Protein AF-A0A377UV80-F1 (afdb_monomer_lite)

Secondary structure (DSSP,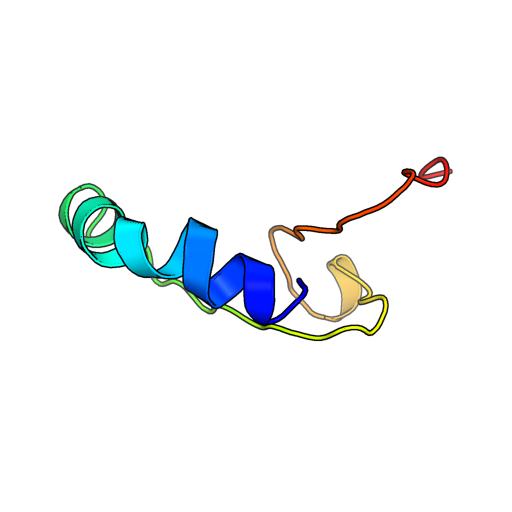 8-state):
--HHHIIIIIGGGHHHHHHH-TT--------SSPP-TTTTT-S-----SPPPP--

Organism: Klebsiella pneumoniae (NCBI:txid573)

Radius of gyration: 12.91 Å; chains: 1; bounding box: 26×27×32 Å

Structure (mmCIF, N/CA/C/O backbone):
data_AF-A0A377UV80-F1
#
_entry.id   AF-A0A377UV80-F1
#
loop_
_atom_site.group_PDB
_atom_site.id
_atom_site.type_symbol
_atom_site.label_atom_id
_atom_site.label_alt_id
_atom_site.label_comp_id
_atom_site.label_asym_id
_atom_site.label_entity_id
_atom_site.label_seq_id
_atom_site.pdbx_PDB_ins_code
_atom_site.Cartn_x
_atom_site.Cartn_y
_atom_site.Cartn_z
_atom_site.occupancy
_atom_site.B_iso_or_equiv
_atom_site.auth_seq_id
_atom_site.auth_comp_id
_atom_site.auth_asym_id
_atom_site.auth_atom_id
_atom_site.pdbx_PDB_model_num
ATOM 1 N N . MET A 1 1 ? 4.896 0.063 -4.771 1.00 83.94 1 MET A N 1
ATOM 2 C CA . MET A 1 1 ? 4.584 1.511 -4.839 1.00 83.94 1 MET A CA 1
ATOM 3 C C . MET A 1 1 ? 5.773 2.318 -4.324 1.00 83.94 1 MET A C 1
ATOM 5 O O . MET A 1 1 ? 6.298 1.922 -3.287 1.00 83.94 1 MET A O 1
ATOM 9 N N . PRO A 1 2 ? 6.178 3.429 -4.972 1.00 84.31 2 PRO A N 1
ATOM 10 C CA . PRO A 1 2 ? 7.280 4.278 -4.500 1.00 84.31 2 PRO A CA 1
ATOM 11 C C . PRO A 1 2 ? 7.004 4.930 -3.134 1.00 84.31 2 PRO A C 1
ATOM 13 O O . PRO A 1 2 ? 5.901 5.427 -2.889 1.00 84.31 2 PRO A O 1
ATOM 16 N N . VAL A 1 3 ? 8.019 5.004 -2.265 1.00 88.00 3 VAL A N 1
ATOM 17 C CA . VAL A 1 3 ? 7.881 5.479 -0.866 1.00 88.00 3 VAL A CA 1
ATOM 18 C C . VAL A 1 3 ? 7.375 6.918 -0.779 1.00 88.00 3 VAL A C 1
ATOM 20 O O . VAL A 1 3 ? 6.541 7.244 0.069 1.00 88.00 3 VAL A O 1
ATOM 23 N N . GLY A 1 4 ? 7.855 7.793 -1.666 1.00 89.81 4 GLY A N 1
ATOM 24 C CA . GLY A 1 4 ? 7.441 9.197 -1.690 1.00 89.81 4 GLY A CA 1
ATOM 25 C C . GLY A 1 4 ? 5.954 9.370 -2.000 1.00 89.81 4 GLY A C 1
ATOM 26 O O . GLY A 1 4 ? 5.302 10.226 -1.403 1.00 89.81 4 GLY A O 1
ATOM 27 N N . PHE A 1 5 ? 5.411 8.524 -2.878 1.00 89.56 5 PHE A N 1
ATOM 28 C CA . PHE A 1 5 ? 3.988 8.529 -3.203 1.00 89.56 5 PHE A CA 1
ATOM 29 C C . PHE A 1 5 ? 3.163 8.028 -2.017 1.00 89.56 5 PHE A C 1
ATOM 31 O O . PHE A 1 5 ? 2.226 8.704 -1.604 1.00 89.56 5 PHE A O 1
ATOM 38 N N . ALA A 1 6 ? 3.568 6.909 -1.402 1.00 91.75 6 ALA A N 1
ATOM 39 C CA . ALA A 1 6 ? 2.907 6.363 -0.217 1.00 91.75 6 ALA A CA 1
ATOM 40 C C . ALA A 1 6 ? 2.742 7.428 0.880 1.00 91.75 6 ALA A C 1
ATOM 42 O O . ALA A 1 6 ? 1.636 7.689 1.348 1.00 91.75 6 ALA A O 1
ATOM 43 N N . LYS A 1 7 ? 3.845 8.104 1.230 1.00 93.00 7 LYS A N 1
ATOM 44 C CA . LYS A 1 7 ? 3.883 9.100 2.309 1.00 93.00 7 LYS A CA 1
ATOM 45 C C . LYS A 1 7 ? 3.079 1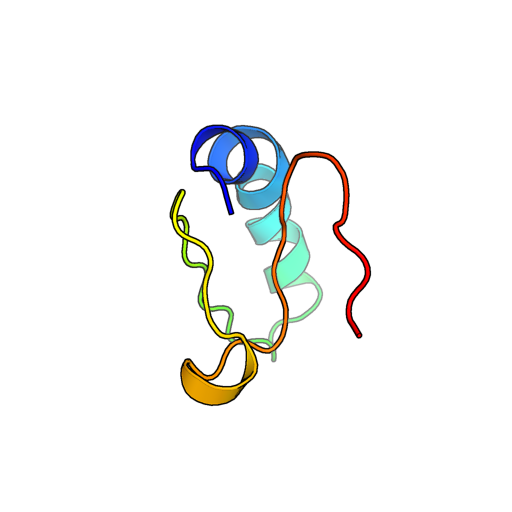0.362 2.020 1.00 93.00 7 LYS A C 1
ATOM 47 O O . LYS A 1 7 ? 2.501 10.917 2.946 1.00 93.00 7 LYS A O 1
ATOM 52 N N . LYS A 1 8 ? 3.078 10.842 0.774 1.00 93.94 8 LYS A N 1
ATOM 53 C CA . LYS A 1 8 ? 2.460 12.131 0.424 1.00 93.94 8 LYS A CA 1
ATOM 54 C C . LYS A 1 8 ? 1.008 12.008 -0.023 1.00 93.94 8 LYS A C 1
ATOM 56 O O . LYS A 1 8 ? 0.256 12.951 0.173 1.00 93.94 8 LYS A O 1
ATOM 61 N N . MET A 1 9 ? 0.638 10.879 -0.625 1.00 92.38 9 MET A N 1
ATOM 62 C CA . MET A 1 9 ? -0.649 10.716 -1.307 1.00 92.38 9 MET A CA 1
ATOM 63 C C . MET A 1 9 ? -1.557 9.674 -0.663 1.00 92.38 9 MET A C 1
ATOM 65 O O . MET A 1 9 ? -2.764 9.775 -0.818 1.00 92.38 9 MET A O 1
ATOM 69 N N . VAL A 1 10 ? -1.012 8.665 0.025 1.00 93.56 10 VAL A N 1
ATOM 70 C CA . VAL A 1 10 ? -1.826 7.558 0.560 1.00 93.56 10 VAL A CA 1
ATOM 71 C C . VAL A 1 10 ? -1.983 7.674 2.070 1.00 93.56 10 VAL A C 1
ATOM 73 O O . VAL A 1 10 ? -3.098 7.824 2.562 1.00 93.56 10 VAL A O 1
ATOM 76 N N . ILE A 1 11 ? -0.867 7.682 2.805 1.00 95.38 11 ILE A N 1
ATOM 77 C CA . ILE A 1 11 ? -0.849 7.685 4.276 1.00 95.38 11 ILE A CA 1
ATOM 78 C C . ILE A 1 11 ? -1.717 8.797 4.896 1.00 95.38 11 ILE A C 1
ATOM 80 O O . ILE A 1 11 ? -2.455 8.480 5.828 1.00 95.38 11 ILE A O 1
ATOM 84 N N . PRO A 1 12 ? -1.720 10.055 4.402 1.00 97.44 12 PRO A N 1
ATOM 85 C CA . PRO A 1 12 ? -2.530 11.118 5.004 1.00 97.44 12 PRO A CA 1
ATOM 86 C C . PRO A 1 12 ? -4.043 10.858 4.981 1.00 97.44 12 PRO A C 1
ATOM 88 O O . PRO A 1 12 ? -4.763 11.399 5.815 1.00 97.44 12 PRO A O 1
ATOM 91 N N . HIS A 1 13 ? -4.528 10.029 4.052 1.00 96.44 13 HIS A N 1
ATOM 92 C CA . HIS A 1 13 ? -5.953 9.731 3.881 1.00 96.44 13 HIS A CA 1
ATOM 93 C C . HIS A 1 13 ? -6.373 8.387 4.500 1.00 96.44 13 HIS A C 1
ATOM 95 O O . HIS A 1 13 ? -7.570 8.124 4.629 1.00 96.44 13 HIS A O 1
ATOM 101 N N . LEU A 1 14 ? -5.414 7.550 4.920 1.00 95.56 14 LEU A N 1
ATOM 102 C CA . LEU A 1 14 ? -5.694 6.245 5.529 1.00 95.56 14 LEU A CA 1
ATOM 103 C C . LEU A 1 14 ? -6.554 6.318 6.795 1.00 95.56 14 LEU A C 1
ATOM 105 O O . LEU A 1 14 ? -7.461 5.496 6.902 1.00 95.56 14 LEU A O 1
ATOM 109 N N . PRO A 1 15 ? -6.346 7.261 7.738 1.00 96.38 15 PRO A N 1
ATOM 110 C CA . PRO A 1 15 ? -7.160 7.298 8.950 1.00 96.38 15 PRO A CA 1
ATOM 111 C C . PRO A 1 15 ? -8.652 7.444 8.641 1.00 96.38 15 PRO A C 1
ATOM 113 O O . PRO A 1 15 ? -9.464 6.687 9.162 1.00 96.38 15 PRO A O 1
ATOM 116 N N . THR A 1 16 ? -9.007 8.364 7.740 1.00 97.94 16 THR A N 1
ATOM 117 C CA . THR A 1 16 ? -10.397 8.570 7.316 1.00 97.94 16 THR A CA 1
ATOM 118 C C . THR A 1 16 ? -10.952 7.341 6.604 1.00 97.94 16 THR A C 1
ATOM 120 O O . THR A 1 16 ? -12.076 6.931 6.879 1.00 97.94 16 THR A O 1
ATOM 123 N N . PHE A 1 17 ? -10.162 6.722 5.722 1.00 97.38 17 PHE A N 1
ATOM 124 C CA . PHE A 1 17 ? -10.571 5.513 5.009 1.00 97.38 17 PHE A CA 1
ATOM 125 C C . PHE A 1 17 ? -10.859 4.347 5.968 1.00 97.38 17 PHE A C 1
ATOM 127 O O . PHE A 1 17 ? -11.923 3.741 5.890 1.00 97.38 17 PHE A O 1
ATOM 134 N N . LEU A 1 18 ? -9.957 4.069 6.912 1.00 97.19 18 LEU A N 1
ATOM 135 C CA . LEU A 1 18 ? -10.121 2.976 7.878 1.00 97.19 18 LEU A CA 1
ATOM 136 C C . LEU A 1 18 ? -11.270 3.237 8.862 1.00 97.19 18 LEU A C 1
ATOM 138 O O . LEU A 1 18 ? -11.947 2.301 9.273 1.00 97.19 18 LEU A O 1
ATOM 142 N N . GLN A 1 19 ? -11.540 4.501 9.209 1.00 97.56 19 GLN A N 1
ATOM 143 C CA 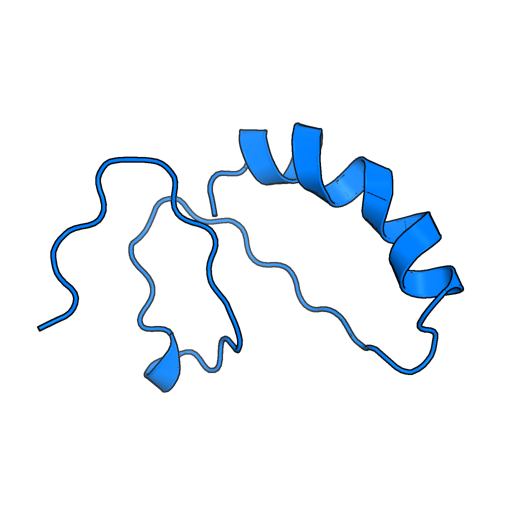. GLN A 1 19 ? -12.725 4.860 9.998 1.00 97.56 19 GLN A CA 1
ATOM 144 C C . GLN A 1 19 ? -14.027 4.624 9.228 1.00 97.56 19 GLN A C 1
ATOM 146 O O . GLN A 1 19 ? -15.007 4.159 9.806 1.00 97.56 19 GLN A O 1
ATOM 151 N N . GLN A 1 20 ? -14.048 4.942 7.932 1.00 98.38 20 GLN A N 1
ATOM 152 C CA . GLN A 1 20 ? -15.216 4.735 7.078 1.00 98.38 20 GLN A CA 1
ATOM 153 C C . GLN A 1 20 ? -15.466 3.246 6.790 1.00 98.38 20 GLN A C 1
ATOM 155 O O . GLN A 1 20 ? -16.618 2.839 6.639 1.00 98.38 20 GLN A O 1
ATOM 160 N N . TYR A 1 21 ? -14.406 2.434 6.749 1.00 97.75 21 TYR A N 1
ATOM 161 C CA . TYR A 1 21 ? -14.461 1.006 6.434 1.00 97.75 21 TYR A CA 1
ATOM 162 C C . TYR A 1 21 ? -13.752 0.156 7.507 1.00 97.75 21 TYR A C 1
ATOM 164 O O . TYR A 1 21 ? -12.696 -0.419 7.244 1.00 97.75 21 TYR A O 1
ATOM 172 N N . PRO A 1 22 ? -14.335 0.017 8.713 1.00 96.38 22 PRO A N 1
ATOM 173 C CA . PRO A 1 22 ? -13.675 -0.623 9.856 1.00 96.38 22 PRO A CA 1
ATOM 174 C C . PRO A 1 22 ? -13.459 -2.138 9.710 1.00 96.38 22 PRO A C 1
ATOM 176 O O . PRO A 1 22 ? -12.728 -2.726 10.497 1.00 96.38 22 PRO A O 1
ATOM 179 N N . GLY A 1 23 ? -14.101 -2.782 8.731 1.00 97.56 23 GLY A N 1
ATOM 180 C CA . GLY A 1 23 ? -13.904 -4.204 8.432 1.00 97.56 23 GLY A CA 1
ATOM 181 C C . GLY A 1 23 ? -12.726 -4.496 7.499 1.00 97.56 23 GLY A C 1
ATOM 182 O O . GLY A 1 23 ? -12.495 -5.658 7.183 1.00 97.56 23 GLY A O 1
ATOM 183 N N . ILE A 1 24 ? -12.023 -3.467 7.015 1.00 95.62 24 ILE A N 1
ATOM 184 C CA . ILE A 1 24 ? -10.861 -3.635 6.142 1.00 95.62 24 ILE 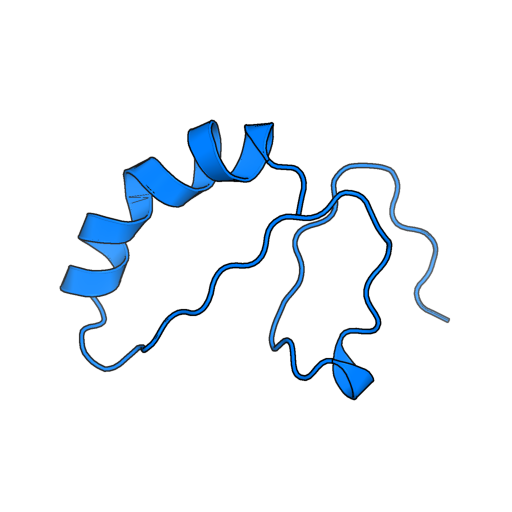A CA 1
ATOM 185 C C . ILE A 1 24 ? -9.598 -3.708 6.998 1.00 95.62 24 ILE A C 1
ATOM 187 O O . ILE A 1 24 ? -9.236 -2.742 7.669 1.00 95.62 24 ILE A O 1
ATOM 191 N N . GLU A 1 25 ? -8.886 -4.827 6.901 1.00 94.25 25 GLU A N 1
ATOM 192 C CA . GLU A 1 25 ? -7.484 -4.916 7.304 1.00 94.25 25 GLU A CA 1
ATOM 193 C C . GLU A 1 25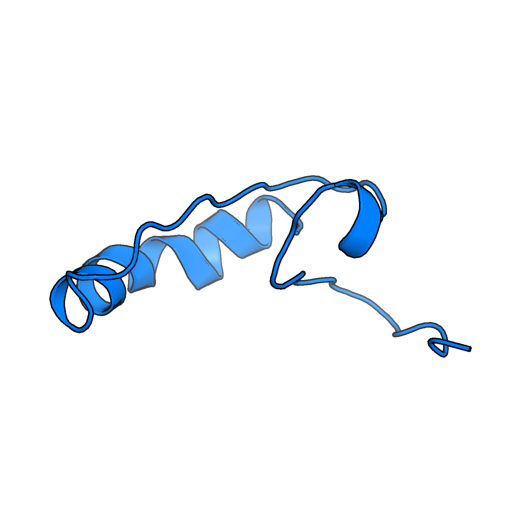 ? -6.606 -4.554 6.105 1.00 94.25 25 GLU A C 1
ATOM 195 O O . GLU A 1 25 ? -6.767 -5.100 5.014 1.00 94.25 25 GLU A O 1
ATOM 200 N N . LEU A 1 26 ? -5.707 -3.586 6.286 1.00 92.94 26 LEU A N 1
ATOM 201 C CA . LEU A 1 26 ? -4.882 -3.056 5.205 1.00 92.94 26 LEU A CA 1
ATOM 202 C C . LEU A 1 26 ? -3.403 -3.319 5.479 1.00 92.94 26 LEU A C 1
ATOM 204 O O . LEU A 1 26 ? -2.827 -2.742 6.403 1.00 92.94 26 LEU A O 1
ATOM 208 N N . GLU A 1 27 ? -2.770 -4.101 4.608 1.00 92.88 27 GLU A N 1
ATOM 209 C CA . GLU A 1 27 ? -1.315 -4.202 4.527 1.00 92.88 27 GLU A CA 1
ATOM 210 C C . GLU A 1 27 ? -0.798 -3.349 3.366 1.00 92.88 27 GLU A C 1
ATOM 212 O O . GLU A 1 27 ? -1.253 -3.458 2.226 1.00 92.88 27 GLU A O 1
ATOM 217 N N . LEU A 1 28 ? 0.159 -2.464 3.650 1.00 91.56 28 LEU A N 1
ATOM 218 C CA . LEU A 1 28 ? 0.659 -1.509 2.671 1.00 91.56 28 LEU A CA 1
ATOM 219 C C . LEU A 1 28 ? 2.171 -1.639 2.514 1.00 91.56 28 LEU A C 1
ATOM 221 O O . LEU A 1 28 ? 2.944 -1.219 3.373 1.00 91.56 28 LEU A O 1
ATOM 225 N N . SER A 1 29 ? 2.590 -2.189 1.374 1.00 89.56 29 SER A N 1
ATOM 226 C CA . SER A 1 29 ? 4.001 -2.374 1.036 1.00 89.56 29 SER A CA 1
ATOM 227 C C . SER A 1 29 ? 4.489 -1.328 0.036 1.00 89.56 29 SER A C 1
ATOM 229 O O . SER A 1 29 ? 3.855 -1.033 -0.985 1.00 89.56 29 SER A O 1
ATOM 231 N N . SER A 1 30 ? 5.658 -0.754 0.318 1.00 88.69 30 SER A N 1
ATOM 232 C CA . SER A 1 30 ? 6.308 0.220 -0.549 1.00 88.69 30 SER A CA 1
ATOM 233 C C . SER A 1 30 ? 7.683 -0.279 -0.972 1.00 88.69 30 SER A C 1
ATOM 235 O O . SER A 1 30 ? 8.539 -0.587 -0.149 1.00 88.69 30 SER A O 1
ATOM 237 N N . SER A 1 31 ? 7.870 -0.375 -2.284 1.00 83.50 31 SER A N 1
ATOM 238 C CA . SER A 1 31 ? 9.079 -0.872 -2.926 1.00 83.50 31 SER A CA 1
ATOM 239 C C . SER A 1 31 ? 9.173 -0.311 -4.343 1.00 83.50 31 SER A C 1
ATOM 241 O O . SER A 1 31 ? 8.137 -0.078 -4.986 1.00 83.50 31 SER A O 1
ATOM 243 N N . ASP A 1 32 ? 10.410 -0.129 -4.806 1.00 80.88 32 ASP A N 1
ATOM 244 C CA . ASP A 1 32 ? 10.753 0.297 -6.167 1.00 80.88 32 ASP A CA 1
ATOM 245 C C . ASP A 1 32 ? 10.918 -0.892 -7.132 1.00 80.88 32 ASP A C 1
ATOM 247 O O . ASP A 1 32 ? 11.095 -0.698 -8.335 1.00 80.88 32 ASP A O 1
ATOM 251 N N . ARG A 1 33 ? 10.836 -2.136 -6.636 1.00 80.69 33 ARG A N 1
ATOM 252 C CA . ARG A 1 33 ? 10.870 -3.334 -7.486 1.00 80.69 33 ARG A CA 1
ATOM 253 C C . ARG A 1 33 ? 9.521 -3.589 -8.153 1.00 80.69 33 ARG A C 1
ATOM 255 O O . ARG A 1 33 ? 8.463 -3.277 -7.603 1.00 80.69 33 ARG A O 1
ATOM 262 N N . LEU A 1 34 ? 9.561 -4.229 -9.320 1.00 79.19 34 LEU A N 1
ATOM 263 C CA . LEU A 1 34 ? 8.374 -4.862 -9.883 1.00 79.19 34 LEU A CA 1
ATOM 264 C C . LEU A 1 34 ? 8.018 -6.075 -9.018 1.00 79.19 34 LEU A C 1
ATOM 266 O O . LEU A 1 34 ? 8.864 -6.936 -8.786 1.00 79.19 34 LEU A O 1
ATOM 270 N N . VAL A 1 35 ? 6.779 -6.103 -8.531 1.00 82.31 35 VAL A N 1
ATOM 271 C CA . VAL A 1 35 ? 6.221 -7.221 -7.761 1.00 82.31 35 VAL A CA 1
ATOM 272 C C . VAL A 1 35 ? 5.293 -8.048 -8.640 1.00 82.31 35 VAL A C 1
ATOM 274 O O . VAL A 1 35 ? 4.574 -7.491 -9.485 1.00 82.31 35 VAL A O 1
ATOM 277 N N . ASP A 1 36 ? 5.322 -9.360 -8.432 1.00 84.19 36 ASP A N 1
ATOM 278 C CA . ASP A 1 36 ? 4.354 -10.289 -9.007 1.00 84.19 36 ASP A CA 1
ATOM 279 C C . ASP A 1 36 ? 3.108 -10.288 -8.119 1.00 84.19 36 ASP A C 1
ATOM 281 O O . ASP A 1 36 ? 3.109 -10.824 -7.016 1.00 84.19 36 ASP A O 1
ATOM 285 N N . VAL A 1 37 ? 2.053 -9.630 -8.596 1.00 84.75 37 VAL A N 1
ATOM 286 C CA . VAL A 1 37 ? 0.831 -9.368 -7.822 1.00 84.75 37 VAL A CA 1
ATOM 287 C C . VAL A 1 37 ? 0.173 -10.671 -7.366 1.00 84.75 37 VAL A C 1
ATOM 289 O O . VAL A 1 37 ? -0.228 -10.785 -6.214 1.00 84.75 37 VAL A O 1
ATOM 292 N N . ILE A 1 38 ? 0.137 -11.675 -8.247 1.00 85.62 38 ILE A N 1
ATOM 293 C CA . ILE A 1 38 ? -0.536 -12.949 -7.986 1.00 85.62 38 ILE A CA 1
ATOM 294 C C . ILE A 1 38 ? 0.311 -13.808 -7.052 1.00 85.62 38 ILE A C 1
ATOM 296 O O . ILE A 1 38 ? -0.195 -14.325 -6.059 1.00 85.62 38 ILE A O 1
ATOM 300 N N . ARG A 1 39 ? 1.605 -13.972 -7.353 1.00 88.75 39 ARG A N 1
ATOM 301 C CA . ARG A 1 39 ? 2.472 -14.849 -6.551 1.00 88.75 39 ARG A CA 1
ATOM 302 C C . ARG A 1 39 ? 2.764 -14.295 -5.164 1.00 88.75 39 ARG A C 1
ATOM 304 O O . ARG A 1 39 ? 2.970 -15.078 -4.245 1.00 88.75 39 ARG A O 1
ATOM 311 N N . GLU A 1 40 ? 2.817 -12.974 -5.022 1.00 86.31 40 GLU A N 1
ATOM 312 C CA . GLU A 1 40 ? 3.126 -12.313 -3.751 1.00 86.31 40 GLU A CA 1
ATOM 313 C C . GLU A 1 40 ? 1.866 -11.979 -2.931 1.00 86.31 40 GLU A C 1
ATOM 315 O O . GLU A 1 40 ? 1.994 -11.439 -1.838 1.00 86.31 40 GLU A O 1
ATOM 320 N N . GLY A 1 41 ? 0.666 -12.326 -3.420 1.00 88.19 41 GLY A N 1
ATOM 321 C CA . GLY A 1 41 ? -0.586 -12.187 -2.668 1.00 88.19 41 GLY A CA 1
ATOM 322 C C . GLY A 1 41 ? -1.081 -10.747 -2.524 1.00 88.19 41 GLY A C 1
ATOM 323 O O . GLY A 1 41 ? -1.773 -10.434 -1.563 1.00 88.19 41 GLY A O 1
ATOM 324 N N . PHE A 1 42 ? -0.718 -9.860 -3.453 1.00 90.81 42 PHE A N 1
ATOM 325 C CA . PHE A 1 42 ? -1.231 -8.493 -3.461 1.00 90.81 42 PHE A CA 1
ATOM 326 C C . PHE A 1 42 ? -2.583 -8.433 -4.170 1.00 90.81 42 PHE A C 1
ATOM 328 O O . PHE A 1 42 ? -2.714 -8.896 -5.298 1.00 90.81 42 PHE A O 1
ATOM 335 N N . ASP A 1 43 ? -3.555 -7.748 -3.572 1.00 89.25 43 ASP A N 1
ATOM 336 C CA . ASP A 1 43 ? -4.834 -7.479 -4.243 1.00 89.25 43 ASP A CA 1
ATOM 337 C C . ASP A 1 43 ? -4.721 -6.341 -5.266 1.00 89.25 43 ASP A C 1
ATOM 339 O O . ASP A 1 43 ? -5.399 -6.326 -6.294 1.00 89.25 43 ASP A O 1
ATOM 343 N N . CYS A 1 44 ? -3.856 -5.357 -5.000 1.00 89.00 44 CYS A N 1
ATOM 344 C CA . CYS A 1 44 ? -3.642 -4.225 -5.895 1.00 89.00 44 CYS A CA 1
ATOM 345 C C . CYS A 1 44 ? -2.221 -3.660 -5.813 1.00 89.00 44 CYS A C 1
ATOM 347 O O . CYS A 1 44 ? -1.529 -3.762 -4.799 1.00 89.00 44 CYS A O 1
ATOM 349 N N . VAL A 1 45 ? -1.781 -3.017 -6.901 1.00 89.38 45 VAL A N 1
ATOM 350 C CA . VAL A 1 45 ? -0.482 -2.339 -6.964 1.00 89.38 45 VAL A CA 1
ATOM 351 C C . VAL A 1 45 ? -0.597 -0.957 -7.582 1.00 89.38 45 VAL A C 1
ATOM 353 O O . VAL A 1 45 ? -1.177 -0.771 -8.648 1.00 89.38 45 VAL A O 1
ATOM 356 N N . VAL A 1 46 ? 0.051 0.014 -6.941 1.00 87.62 46 VAL A N 1
ATOM 357 C CA . VAL A 1 46 ? 0.245 1.354 -7.500 1.00 87.62 46 VAL A CA 1
ATOM 358 C C . VAL A 1 46 ? 1.663 1.453 -8.057 1.00 87.62 46 VAL A C 1
ATOM 360 O O . VAL A 1 46 ? 2.653 1.312 -7.325 1.00 87.62 46 VAL A O 1
ATOM 363 N N . ARG A 1 47 ? 1.753 1.692 -9.366 1.00 83.31 47 ARG A N 1
ATOM 364 C CA . ARG A 1 47 ? 2.996 1.910 -10.115 1.00 83.31 47 ARG A CA 1
ATOM 365 C C . ARG A 1 47 ? 2.977 3.323 -10.693 1.00 83.31 47 ARG A C 1
ATOM 367 O O . ARG A 1 47 ? 1.923 3.825 -11.065 1.00 83.31 47 ARG A O 1
ATOM 374 N N . VAL A 1 48 ? 4.139 3.962 -10.753 1.00 80.31 48 VAL A N 1
ATOM 375 C CA . VAL A 1 48 ? 4.301 5.297 -11.342 1.00 80.31 48 VAL A CA 1
ATOM 376 C C . VAL A 1 48 ? 5.184 5.152 -12.576 1.00 80.31 48 VAL A C 1
ATOM 378 O O . VAL A 1 48 ? 6.255 4.556 -12.484 1.00 80.31 48 VAL A O 1
AT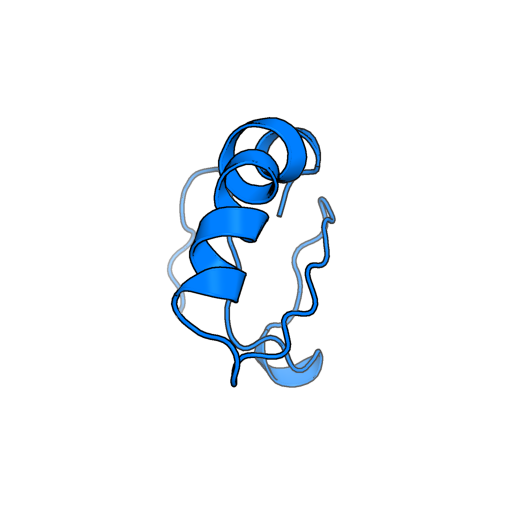OM 381 N N . GLY A 1 49 ? 4.732 5.670 -13.717 1.00 80.00 49 GLY A N 1
ATOM 382 C CA . GLY A 1 49 ? 5.423 5.560 -15.004 1.00 80.00 49 GLY A CA 1
ATOM 383 C C . GLY A 1 49 ? 4.520 5.010 -16.107 1.00 80.00 49 GLY A C 1
ATOM 384 O O . GLY A 1 49 ? 3.342 4.741 -15.881 1.00 80.00 49 GLY A O 1
ATOM 385 N N . ALA A 1 50 ? 5.073 4.861 -17.312 1.00 75.06 50 ALA A N 1
ATOM 386 C CA . ALA A 1 50 ? 4.337 4.303 -18.441 1.00 75.06 50 ALA A CA 1
ATOM 387 C C . ALA A 1 50 ? 3.941 2.847 -18.155 1.00 75.06 50 ALA A C 1
ATOM 389 O O . ALA A 1 50 ? 4.796 2.018 -17.824 1.00 75.06 50 ALA A O 1
ATOM 390 N N . LEU A 1 51 ? 2.649 2.537 -18.291 1.00 69.56 51 LEU A N 1
ATOM 391 C CA . LEU A 1 51 ? 2.175 1.159 -18.238 1.00 69.56 51 LEU A CA 1
ATOM 392 C C . LEU A 1 51 ? 2.757 0.415 -19.447 1.00 69.56 51 LEU A C 1
ATOM 394 O O . LEU A 1 51 ? 2.513 0.802 -20.588 1.00 69.56 51 LEU A O 1
ATOM 398 N N . LYS A 1 52 ? 3.536 -0.642 -19.204 1.00 65.44 52 LYS A N 1
ATOM 399 C CA . LYS A 1 52 ? 3.792 -1.641 -20.245 1.00 65.44 52 LYS A CA 1
ATOM 400 C C . LYS A 1 52 ? 2.550 -2.517 -20.360 1.00 65.44 52 LYS A C 1
ATOM 402 O O . LYS A 1 52 ? 1.943 -2.839 -19.337 1.00 65.44 52 LYS A O 1
ATOM 407 N N . ASP A 1 53 ? 2.181 -2.837 -21.595 1.00 61.06 53 ASP A N 1
ATOM 408 C CA . ASP A 1 53 ? 0.995 -3.631 -21.899 1.00 61.06 53 ASP A CA 1
ATOM 409 C C . ASP A 1 53 ? 1.020 -4.946 -21.111 1.00 61.06 53 ASP A C 1
ATOM 411 O O . ASP A 1 53 ? 2.081 -5.555 -20.947 1.00 61.06 53 ASP A O 1
ATOM 415 N N . SER A 1 54 ? -0.123 -5.319 -20.539 1.00 60.72 54 SER A N 1
ATOM 416 C CA . SER A 1 54 ? -0.196 -6.388 -19.533 1.00 60.72 54 SER A CA 1
ATOM 417 C C . SER A 1 54 ? -0.343 -7.791 -20.119 1.00 60.72 54 SER A C 1
ATOM 419 O O . SER A 1 54 ? -0.454 -8.713 -19.321 1.00 60.72 54 SER A O 1
ATOM 421 N N . GLY A 1 55 ? -0.267 -7.920 -21.455 1.00 52.88 55 GLY A N 1
ATOM 422 C CA . GLY A 1 55 ? -0.068 -9.169 -22.204 1.00 52.88 55 GLY A CA 1
ATOM 423 C C . GLY A 1 55 ? -0.996 -10.307 -21.819 1.00 52.88 55 GLY A C 1
ATOM 424 O O . GLY A 1 55 ? -0.602 -11.083 -20.925 1.00 52.88 55 GLY A O 1
#

InterPro domains:
  IPR005119 LysR, substrate-binding [PF03466] (2-55)
  IPR058163 LysR-type transcriptional regulator, proteobacterial-type [PTHR30537] (2-54)

Foldseek 3Di:
DAPVCCVPPPVVCVVVVCVVPVVDDDDDDHDPDDDDCVVVVHPDDDDDDDDDDPD

pLDDT: mean 87.38, std 10.01, range [52.88, 98.38]

Sequence (55 aa):
MPVGFAKKMVIPHLPTFLQQYPGIELELSSSDRLVDVIREGFDCVVRVGALKDSG